Protein AF-A0A7S1H2H7-F1 (afdb_monomer)

pLDDT: mean 70.21, std 13.96, range [39.03, 93.31]

Radius of gyration: 19.05 Å; Cα contacts (8 Å, |Δi|>4): 199; chains: 1; bounding box: 43×41×47 Å

Organism: NCBI:txid33649

Mean predicted aligned error: 13.2 Å

Sequence (150 aa):
FVNVISPSGLPMRGIVGIWPDPLMFCAINCVDVEKSKTFYKQLGFVEQEYPYCRLGKGTGDFEPPQPKNSVYLSQSKNSMGVLLIPSKKKTVSPNPAIGSLDIVYKPSEDETGEGKEGEEVSLQDLSGINIVFERDTMFEAAEKATRVKK

Solvent-accessible surface area (backbone atoms only — not comparable to full-atom values): 9363 Å² total; per-residue (Å²): 107,44,84,41,67,44,100,85,69,48,84,41,74,46,74,72,66,98,58,81,78,76,72,60,58,50,80,42,54,22,67,49,55,68,63,52,49,51,54,44,41,75,73,58,30,38,80,49,80,76,85,58,99,50,96,60,62,32,74,46,100,91,36,78,53,84,61,85,85,43,48,36,32,20,69,46,98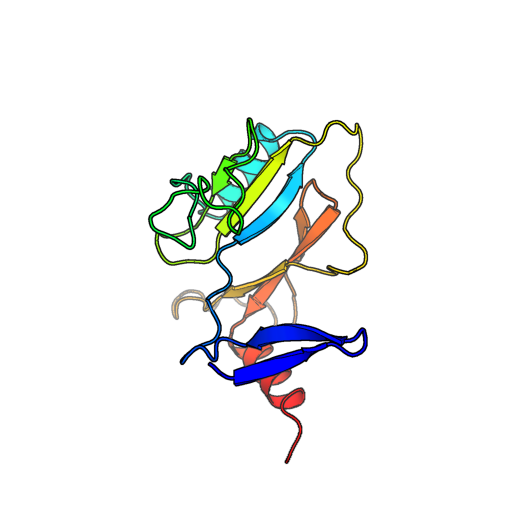,86,46,57,26,39,34,39,35,63,40,93,45,96,70,56,75,50,55,91,92,54,76,60,51,72,46,72,43,76,80,59,89,89,65,77,61,89,71,58,96,82,74,72,52,69,47,72,44,90,27,59,38,31,38,33,50,39,48,48,74,57,49,52,53,52,51,59,70,66,55,75,84,125

Nearest PDB structures (foldseek):
  5wew-assembly3_E  TM=6.124E-01  e=1.232E-03  Klebsiella pneumoniae 30684/NJST258_2
  3ey8-assembly1_A  TM=5.197E-01  e=1.232E-03  Vibrio cholerae
  1u7i-assembly1_B  TM=4.731E-01  e=9.541E-04  Pseudomonas aeruginosa PAO1
  6on3-assembly1_A  TM=6.057E-01  e=1.402E-02  Streptomyces sclerotialus
  6on1-assembly1_B  TM=5.597E-01  e=8.956E-03  Streptomyces sclerotialus

Structure (mmCIF, N/CA/C/O backbone):
data_AF-A0A7S1H2H7-F1
#
_entry.id   AF-A0A7S1H2H7-F1
#
loop_
_atom_site.group_PDB
_atom_site.id
_atom_site.type_symbol
_atom_site.label_atom_id
_atom_site.label_alt_id
_atom_site.label_comp_id
_atom_site.label_asym_id
_atom_site.label_entity_id
_atom_site.label_seq_id
_atom_site.pdbx_PDB_ins_code
_atom_site.Cartn_x
_atom_site.Cartn_y
_atom_site.Cartn_z
_atom_site.occupancy
_atom_site.B_iso_or_equiv
_atom_site.auth_seq_id
_atom_site.auth_comp_id
_atom_site.auth_asym_id
_atom_site.auth_atom_id
_atom_site.pdbx_PDB_model_num
ATOM 1 N N . PHE A 1 1 ? 2.767 4.693 -29.323 1.00 49.59 1 PHE A N 1
ATOM 2 C CA . PHE A 1 1 ? 1.329 4.440 -29.094 1.00 49.59 1 PHE A CA 1
ATOM 3 C C . PHE A 1 1 ? 0.784 3.658 -30.282 1.00 49.59 1 PHE A C 1
ATOM 5 O O . PHE A 1 1 ? 1.333 3.780 -31.368 1.00 49.59 1 PHE A O 1
ATOM 12 N N . VAL A 1 2 ? -0.249 2.849 -30.083 1.00 50.16 2 VAL A N 1
ATOM 13 C CA . VAL A 1 2 ? -0.921 2.032 -31.094 1.00 50.16 2 VAL A CA 1
ATOM 14 C C . VAL A 1 2 ? -2.384 2.456 -31.104 1.00 50.16 2 VAL A C 1
ATOM 16 O O . VAL A 1 2 ? -3.009 2.540 -30.050 1.00 50.16 2 VAL A O 1
ATOM 19 N N . ASN A 1 3 ? -2.930 2.779 -32.272 1.00 56.22 3 ASN A N 1
ATOM 20 C CA . ASN A 1 3 ? -4.364 3.028 -32.391 1.00 56.22 3 ASN A CA 1
ATOM 21 C C . ASN A 1 3 ? -5.076 1.670 -32.418 1.00 56.22 3 ASN A C 1
ATOM 23 O O . ASN A 1 3 ? -4.707 0.801 -33.205 1.00 56.22 3 ASN A O 1
ATOM 27 N N . VAL A 1 4 ? -6.058 1.482 -31.543 1.00 57.81 4 VAL A N 1
ATOM 28 C CA . VAL A 1 4 ? -6.803 0.230 -31.376 1.00 57.81 4 VAL A CA 1
ATOM 29 C C . VAL A 1 4 ? -8.287 0.553 -31.479 1.00 57.81 4 VAL A C 1
ATOM 31 O O . VAL A 1 4 ? -8.730 1.572 -30.964 1.00 57.81 4 VAL A O 1
ATOM 34 N N . ILE A 1 5 ? -9.067 -0.296 -32.134 1.00 49.22 5 ILE A N 1
ATOM 35 C CA . ILE A 1 5 ? -10.528 -0.198 -32.111 1.00 49.22 5 ILE A CA 1
ATOM 36 C C . ILE A 1 5 ? -11.014 -1.229 -31.095 1.00 49.22 5 ILE A C 1
ATOM 38 O O . ILE A 1 5 ? -10.655 -2.403 -31.198 1.00 49.22 5 ILE A O 1
ATOM 42 N N . SER A 1 6 ? -11.764 -0.794 -30.080 1.00 49.47 6 SER A N 1
ATOM 43 C CA . SER A 1 6 ? -12.336 -1.711 -29.092 1.00 49.47 6 SER A CA 1
ATOM 44 C C . SER A 1 6 ? -13.286 -2.709 -29.775 1.00 49.47 6 SER A C 1
ATOM 46 O O . SER A 1 6 ? -13.823 -2.412 -30.845 1.00 49.47 6 SER A O 1
ATOM 48 N N . PRO A 1 7 ? -13.600 -3.856 -29.150 1.00 42.34 7 PRO A N 1
ATOM 49 C CA . PRO A 1 7 ? -14.610 -4.782 -29.676 1.00 42.34 7 PRO A CA 1
ATOM 50 C C . PRO A 1 7 ? -15.997 -4.149 -29.893 1.00 42.34 7 PRO A C 1
ATOM 52 O O . PRO A 1 7 ? -16.794 -4.662 -30.670 1.00 42.34 7 PRO A O 1
ATOM 55 N N . SER A 1 8 ? -16.282 -3.022 -29.232 1.00 56.41 8 SER A N 1
ATOM 56 C CA . SER A 1 8 ? -17.503 -2.225 -29.396 1.00 56.41 8 SER A CA 1
ATOM 57 C C . SER A 1 8 ? -17.394 -1.105 -30.443 1.00 56.41 8 SER A C 1
ATOM 59 O O . SER A 1 8 ? -18.321 -0.312 -30.581 1.00 56.41 8 SER A O 1
ATOM 61 N N . GLY A 1 9 ? -16.283 -1.016 -31.181 1.00 51.06 9 GLY A N 1
ATOM 62 C CA . GLY A 1 9 ? -16.074 -0.022 -32.238 1.00 51.06 9 GLY A CA 1
ATOM 63 C C . GLY A 1 9 ? -15.556 1.338 -31.758 1.00 51.06 9 GLY A C 1
ATOM 64 O O . GLY A 1 9 ? -15.466 2.266 -32.560 1.00 51.06 9 GLY A O 1
ATOM 65 N N . LEU A 1 10 ? -15.196 1.485 -30.477 1.00 39.59 10 LEU A N 1
ATOM 66 C CA . LEU A 1 10 ? -14.665 2.743 -29.947 1.00 39.59 10 LEU A CA 1
ATOM 67 C C . LEU A 1 10 ? -13.183 2.898 -30.322 1.00 39.59 10 LEU A C 1
ATOM 69 O O . LEU A 1 10 ? -12.382 2.012 -30.009 1.00 39.59 10 LEU A O 1
ATOM 73 N N . PRO A 1 11 ? -12.782 4.017 -30.950 1.00 41.09 11 PRO A N 1
ATOM 74 C CA . PRO A 1 11 ? -11.379 4.286 -31.218 1.00 41.09 11 PRO A CA 1
ATOM 75 C C . PRO A 1 11 ? -10.646 4.583 -29.902 1.00 41.09 11 PRO A C 1
ATOM 77 O O . PRO A 1 11 ? -10.938 5.552 -29.206 1.00 41.09 11 PRO A O 1
ATOM 80 N N . MET A 1 12 ? -9.673 3.740 -29.570 1.00 49.28 12 MET A N 1
ATOM 81 C CA . MET A 1 12 ? -8.800 3.840 -28.405 1.00 49.28 12 MET A CA 1
ATOM 82 C C . MET A 1 12 ? -7.348 4.060 -28.843 1.00 49.28 12 MET A C 1
ATOM 84 O O . MET A 1 12 ? -6.914 3.634 -29.914 1.00 49.28 12 MET A O 1
ATOM 88 N N . ARG A 1 13 ? -6.553 4.708 -27.990 1.00 40.22 13 ARG A N 1
ATOM 89 C CA . ARG A 1 13 ? -5.111 4.872 -28.197 1.00 40.22 13 ARG A CA 1
ATOM 90 C C . ARG A 1 13 ? -4.362 4.118 -27.106 1.00 40.22 13 ARG A C 1
ATOM 92 O O . ARG A 1 13 ? -4.297 4.574 -25.971 1.00 40.22 13 ARG A O 1
ATOM 99 N N . GLY A 1 14 ? -3.789 2.972 -27.455 1.00 44.19 14 GLY A N 1
ATOM 100 C CA . GLY A 1 14 ? -2.894 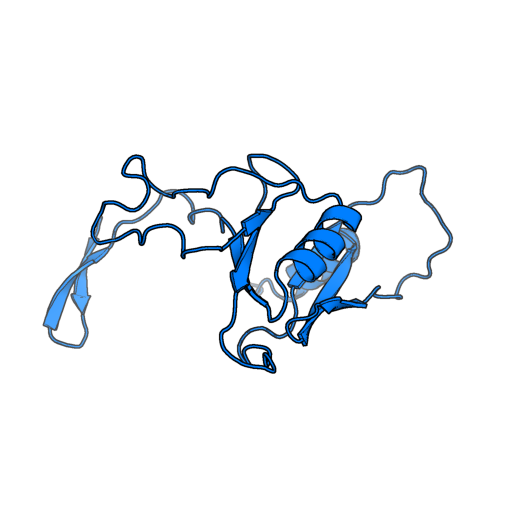2.223 -26.582 1.00 44.19 14 GLY A CA 1
ATOM 101 C C . GLY A 1 14 ? -1.552 2.938 -26.473 1.00 44.19 14 GLY A C 1
ATOM 102 O O . GLY A 1 14 ? -0.823 3.069 -27.454 1.00 44.19 14 GLY A O 1
ATOM 103 N N . ILE A 1 15 ? -1.202 3.441 -25.299 1.00 55.06 15 ILE A N 1
ATOM 104 C CA . ILE A 1 15 ? 0.128 4.004 -25.057 1.00 55.06 15 ILE A CA 1
ATOM 105 C C . ILE A 1 15 ? 1.015 2.849 -24.599 1.00 55.06 15 ILE A C 1
ATOM 107 O O . ILE A 1 15 ? 0.725 2.202 -23.602 1.00 55.06 15 ILE A O 1
ATOM 111 N N . VAL A 1 16 ? 2.065 2.557 -25.367 1.00 46.44 16 VAL A N 1
ATOM 112 C CA . VAL A 1 16 ? 3.036 1.518 -25.011 1.00 46.44 16 VAL A CA 1
ATOM 113 C C . VAL A 1 16 ? 4.090 2.186 -24.139 1.00 46.44 16 VAL A C 1
ATOM 115 O O . VAL A 1 16 ? 4.882 2.980 -24.647 1.00 46.44 16 VAL A O 1
ATOM 118 N N . GLY A 1 17 ? 4.030 1.928 -22.834 1.00 49.62 17 GLY A N 1
ATOM 119 C CA . GLY A 1 17 ? 5.075 2.314 -21.888 1.00 49.62 17 GLY A CA 1
ATOM 120 C C . GLY A 1 17 ? 6.337 1.472 -22.090 1.00 49.62 17 GLY A C 1
ATOM 121 O O . GLY A 1 17 ? 6.264 0.333 -22.547 1.00 49.62 17 GLY A O 1
ATOM 122 N N . ILE A 1 18 ? 7.499 2.047 -21.774 1.00 52.81 18 ILE A N 1
ATOM 123 C CA . ILE A 1 18 ? 8.812 1.373 -21.843 1.00 52.81 18 ILE A CA 1
ATOM 124 C C . ILE A 1 18 ? 8.972 0.379 -20.676 1.00 52.81 18 ILE A C 1
ATOM 126 O O . ILE A 1 18 ? 9.678 -0.619 -20.790 1.00 52.81 18 ILE A O 1
ATOM 130 N N . TRP A 1 19 ? 8.281 0.642 -19.568 1.00 48.06 19 TRP A N 1
ATOM 131 C CA . TRP A 1 19 ? 8.246 -0.166 -18.356 1.00 48.06 19 TRP A CA 1
ATOM 132 C C . TRP A 1 19 ? 6.805 -0.147 -17.815 1.00 48.06 19 TRP A C 1
ATOM 134 O O . TRP A 1 19 ? 6.133 0.874 -18.003 1.00 48.06 19 TRP A O 1
ATOM 144 N N . PRO A 1 20 ? 6.283 -1.237 -17.220 1.00 52.75 20 PRO A N 1
ATOM 145 C CA . PRO A 1 20 ? 5.009 -1.172 -16.512 1.00 52.75 20 PRO A CA 1
ATOM 146 C C . PRO A 1 20 ? 5.120 -0.125 -15.404 1.00 52.75 20 PRO A C 1
ATOM 148 O O . PRO A 1 20 ? 6.107 -0.117 -14.673 1.00 52.75 20 PRO A O 1
ATOM 151 N N . ASP A 1 21 ? 4.139 0.772 -15.304 1.00 58.75 21 ASP A N 1
ATOM 152 C CA . ASP A 1 21 ? 4.140 1.771 -14.237 1.00 58.75 21 ASP A CA 1
ATOM 153 C C . ASP A 1 21 ? 4.239 1.045 -12.882 1.00 58.75 21 ASP A C 1
ATOM 155 O O . ASP A 1 21 ? 3.489 0.088 -12.648 1.00 58.75 21 ASP A O 1
ATOM 159 N N . PRO A 1 22 ? 5.169 1.444 -11.995 1.00 63.19 22 PRO A N 1
ATOM 160 C CA . PRO A 1 22 ? 5.295 0.808 -10.696 1.00 63.19 22 PRO A CA 1
ATOM 161 C C . PRO A 1 22 ? 3.978 0.964 -9.937 1.00 63.19 22 PRO A C 1
ATOM 163 O O . PRO A 1 22 ? 3.395 2.051 -9.896 1.00 63.19 22 PRO A O 1
ATOM 166 N N . LEU A 1 23 ? 3.510 -0.121 -9.317 1.00 67.56 23 LEU A N 1
ATOM 167 C CA . LEU A 1 23 ? 2.360 -0.062 -8.422 1.00 67.56 23 LEU A CA 1
ATOM 168 C C . LEU A 1 23 ? 2.677 0.916 -7.287 1.00 67.56 23 LEU A C 1
ATOM 170 O O . LEU A 1 23 ? 3.579 0.683 -6.486 1.00 67.56 23 LEU A O 1
ATOM 174 N N . MET A 1 24 ? 1.946 2.030 -7.240 1.00 76.00 24 MET A N 1
ATOM 175 C CA . MET A 1 24 ? 2.227 3.096 -6.278 1.00 76.00 24 MET A CA 1
ATOM 176 C C . MET A 1 24 ? 1.735 2.741 -4.876 1.00 76.00 24 MET A C 1
ATOM 178 O O . MET A 1 24 ? 2.442 2.971 -3.899 1.00 76.00 24 MET A O 1
ATOM 182 N N . PHE A 1 25 ? 0.523 2.190 -4.756 1.00 79.75 25 PHE A N 1
ATOM 183 C CA . PHE A 1 25 ? -0.032 1.796 -3.465 1.00 79.75 25 PHE A CA 1
ATOM 184 C C . PHE A 1 25 ? -1.199 0.817 -3.563 1.00 79.75 25 PHE A C 1
ATOM 186 O O . PHE A 1 25 ? -1.909 0.765 -4.567 1.00 79.75 25 PHE A O 1
ATOM 193 N N . CYS A 1 26 ? -1.445 0.103 -2.464 1.00 80.69 26 CYS A N 1
ATOM 194 C CA . CYS A 1 26 ? -2.675 -0.649 -2.240 1.00 80.69 26 CYS A CA 1
ATOM 195 C C . CYS A 1 26 ? -3.695 0.220 -1.489 1.00 80.69 26 CYS A C 1
ATOM 197 O O . CYS A 1 26 ? -3.385 0.784 -0.440 1.00 80.69 26 CYS A O 1
ATOM 199 N N . ALA A 1 27 ? -4.912 0.351 -2.019 1.00 82.81 27 ALA A N 1
ATOM 200 C CA . ALA A 1 27 ? -5.988 1.086 -1.360 1.00 82.81 27 ALA A CA 1
ATOM 201 C C . ALA A 1 27 ? -6.801 0.158 -0.452 1.00 82.81 27 ALA A C 1
ATOM 203 O O . ALA A 1 27 ? -7.430 -0.790 -0.922 1.00 82.81 27 ALA A O 1
ATOM 204 N N . ILE A 1 28 ? -6.821 0.465 0.843 1.00 79.94 28 ILE A N 1
ATOM 205 C CA . ILE A 1 28 ? -7.427 -0.369 1.877 1.00 79.94 28 ILE A CA 1
ATOM 206 C C . ILE A 1 28 ? -8.549 0.414 2.546 1.00 79.94 28 ILE A C 1
ATOM 208 O O . ILE A 1 28 ? -8.347 1.507 3.073 1.00 79.94 28 ILE A O 1
ATOM 212 N N . ASN A 1 29 ? -9.753 -0.153 2.534 1.00 80.62 29 ASN A N 1
ATOM 213 C CA . ASN A 1 29 ? -10.865 0.408 3.287 1.00 80.62 29 ASN A CA 1
ATOM 214 C C . ASN A 1 29 ? -10.712 0.032 4.761 1.00 80.62 29 ASN A C 1
ATOM 216 O O . ASN A 1 29 ? -10.625 -1.146 5.090 1.00 80.62 29 ASN A O 1
ATOM 220 N N . CYS A 1 30 ? -10.755 1.008 5.656 1.00 81.12 30 CYS A N 1
ATOM 221 C CA . CYS A 1 30 ? -10.628 0.785 7.093 1.00 81.12 30 CYS A CA 1
ATOM 222 C C . CYS A 1 30 ? -11.779 1.449 7.855 1.00 81.12 30 CYS A C 1
ATOM 224 O O . CYS A 1 30 ? -12.232 2.535 7.495 1.00 81.12 30 CYS A O 1
ATOM 226 N N . VAL A 1 31 ? -12.264 0.795 8.914 1.00 82.75 31 VAL A N 1
ATOM 227 C CA . VAL A 1 31 ? -13.308 1.360 9.795 1.00 82.75 31 VAL A CA 1
ATOM 228 C C . VAL A 1 31 ? -12.733 2.491 10.652 1.00 82.75 31 VAL A C 1
ATOM 230 O O . VAL A 1 31 ? -13.366 3.529 10.816 1.00 82.75 31 VAL A O 1
ATOM 233 N N . ASP A 1 32 ? -11.519 2.295 11.166 1.00 83.88 32 ASP A N 1
ATOM 234 C CA . ASP A 1 32 ? -10.800 3.252 12.003 1.00 83.88 32 ASP A CA 1
ATOM 235 C C . ASP A 1 32 ? -9.418 3.513 11.391 1.00 83.88 32 ASP A C 1
ATOM 237 O O . ASP A 1 32 ? -8.531 2.650 11.404 1.00 83.88 32 ASP A O 1
ATOM 241 N N . VAL A 1 33 ? -9.269 4.701 10.803 1.00 86.50 33 VAL A N 1
ATOM 242 C CA . VAL A 1 33 ? -8.042 5.115 10.111 1.00 86.50 33 VAL A CA 1
ATOM 243 C C . VAL A 1 33 ? -6.883 5.235 11.095 1.00 86.50 33 VAL A C 1
ATOM 245 O O . VAL A 1 33 ? -5.779 4.822 10.762 1.00 86.50 33 VAL A O 1
ATOM 248 N N . GLU A 1 34 ? -7.111 5.732 12.312 1.00 89.00 34 GLU A N 1
ATOM 249 C CA . GLU A 1 34 ? -6.040 5.969 13.287 1.00 89.00 34 GLU A CA 1
ATOM 250 C C . GLU A 1 34 ? -5.496 4.660 13.863 1.00 89.00 34 GLU A C 1
ATOM 252 O O . GLU A 1 34 ? -4.279 4.496 14.009 1.00 89.00 34 GLU A O 1
ATOM 257 N N . LYS A 1 35 ? -6.370 3.679 14.117 1.00 85.31 35 LYS A N 1
ATOM 258 C CA . LYS A 1 35 ? -5.922 2.332 14.509 1.00 85.31 35 LYS A CA 1
ATOM 259 C C . LYS A 1 35 ? -5.122 1.658 13.403 1.00 85.31 35 LYS A C 1
ATOM 261 O O . LYS A 1 35 ? -4.036 1.147 13.666 1.00 85.31 35 LYS A O 1
ATOM 266 N N . SER A 1 36 ? -5.622 1.714 12.169 1.00 83.88 36 SER A N 1
ATOM 267 C CA . SER A 1 36 ? -4.943 1.119 11.009 1.00 83.88 36 SER A CA 1
ATOM 268 C C . SER A 1 36 ? -3.595 1.806 10.762 1.00 83.88 36 SER A C 1
ATOM 270 O O . SER A 1 36 ? -2.570 1.157 10.584 1.00 83.88 36 SER A O 1
ATOM 272 N N . LYS A 1 37 ? -3.553 3.136 10.872 1.00 87.19 37 LYS A N 1
ATOM 273 C CA . LYS A 1 37 ? -2.329 3.939 10.798 1.00 87.19 37 LYS A CA 1
ATOM 274 C C . LYS A 1 37 ? -1.310 3.535 11.858 1.00 87.19 37 LYS A C 1
ATOM 276 O O . LYS A 1 37 ? -0.127 3.430 11.551 1.00 87.19 37 LYS A O 1
ATOM 281 N N . THR A 1 38 ? -1.753 3.309 13.092 1.00 86.75 38 THR A N 1
ATOM 282 C CA . THR A 1 38 ? -0.876 2.877 14.190 1.00 86.75 38 THR A CA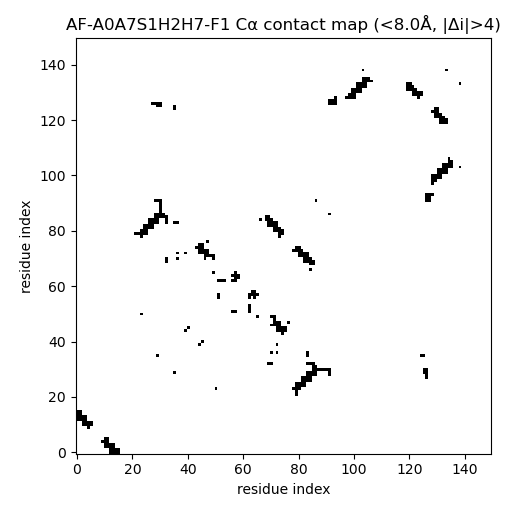 1
ATOM 283 C C . THR A 1 38 ? -0.266 1.505 13.905 1.00 86.75 38 THR A C 1
ATOM 285 O O . THR A 1 38 ? 0.937 1.339 14.084 1.00 86.75 38 THR A O 1
ATOM 288 N N . PHE A 1 39 ? -1.061 0.564 13.389 1.00 84.75 39 PHE A N 1
ATOM 289 C CA . PHE A 1 39 ? -0.586 -0.755 12.968 1.00 84.75 39 PHE A CA 1
ATOM 290 C C . PHE A 1 39 ? 0.510 -0.655 11.893 1.00 84.75 39 PHE A C 1
ATOM 292 O O . PHE A 1 39 ? 1.616 -1.151 12.089 1.00 84.75 39 PHE A O 1
ATOM 299 N N . TYR A 1 40 ? 0.273 0.078 10.801 1.00 84.38 40 TYR A N 1
ATOM 300 C CA . TYR A 1 40 ? 1.281 0.231 9.743 1.00 84.38 40 TYR A CA 1
ATOM 301 C C . TYR A 1 40 ? 2.538 0.981 10.209 1.00 84.38 40 TYR A C 1
ATOM 303 O O . TYR A 1 40 ? 3.643 0.659 9.774 1.00 84.38 40 TYR A O 1
ATOM 311 N N . LYS A 1 41 ? 2.407 1.935 11.138 1.00 85.88 41 LYS A N 1
ATOM 312 C CA . LYS A 1 41 ? 3.567 2.596 11.757 1.00 85.88 41 LYS A CA 1
ATOM 313 C C . LYS A 1 41 ? 4.447 1.632 12.553 1.00 85.88 41 LYS A C 1
ATOM 315 O O . LYS A 1 41 ? 5.663 1.789 12.531 1.00 85.88 41 LYS A O 1
ATOM 320 N N . GLN A 1 42 ? 3.864 0.634 13.222 1.00 79.69 42 GLN A N 1
ATOM 321 C CA . GLN A 1 42 ? 4.635 -0.413 13.908 1.00 79.69 42 GLN A CA 1
ATOM 322 C C . GLN A 1 42 ? 5.438 -1.272 12.922 1.00 79.69 42 GLN A C 1
ATOM 324 O O . GLN A 1 42 ? 6.528 -1.717 13.259 1.00 79.69 42 GLN A O 1
ATOM 329 N N . LEU A 1 43 ? 4.945 -1.429 11.690 1.00 76.50 43 LEU A N 1
ATOM 330 C CA . LEU A 1 43 ? 5.646 -2.099 10.589 1.00 76.50 43 LEU A CA 1
ATOM 331 C C . LEU A 1 43 ? 6.682 -1.200 9.882 1.00 76.50 43 LEU A C 1
ATOM 333 O O . LEU A 1 43 ? 7.168 -1.545 8.808 1.00 76.50 43 LEU A O 1
ATOM 337 N N . GLY A 1 44 ? 6.993 -0.023 10.436 1.00 83.12 44 GLY A N 1
ATOM 338 C CA . GLY A 1 44 ? 7.984 0.902 9.882 1.00 83.12 44 GLY A CA 1
ATOM 339 C C . GLY A 1 44 ? 7.466 1.814 8.766 1.00 83.12 44 GLY A C 1
ATOM 340 O O . GLY A 1 44 ? 8.254 2.526 8.146 1.00 83.12 44 GLY A O 1
ATOM 341 N N . PHE A 1 45 ? 6.156 1.840 8.499 1.00 87.19 45 PHE A N 1
ATOM 342 C CA . PHE A 1 45 ? 5.600 2.783 7.531 1.00 87.19 45 PHE A CA 1
ATOM 343 C C . PHE A 1 45 ? 5.533 4.189 8.131 1.00 87.19 45 PHE A C 1
ATOM 345 O O . PHE A 1 45 ? 5.131 4.389 9.279 1.00 87.19 45 PHE A O 1
ATOM 352 N N . VAL A 1 46 ? 5.852 5.190 7.316 1.00 92.44 46 VAL A N 1
ATOM 353 C CA . VAL A 1 46 ? 5.743 6.603 7.681 1.00 92.44 46 VAL A CA 1
ATOM 354 C C . VAL A 1 46 ? 4.693 7.295 6.825 1.00 92.44 46 VAL A C 1
ATOM 356 O O . VAL A 1 46 ? 4.413 6.888 5.698 1.00 92.44 46 VAL A O 1
ATOM 359 N N . GLU A 1 47 ? 4.072 8.333 7.380 1.00 93.31 47 GLU A N 1
ATOM 360 C CA . GLU A 1 47 ? 3.100 9.151 6.653 1.00 93.31 47 GLU A CA 1
ATOM 361 C C . GLU A 1 47 ? 3.817 9.997 5.612 1.00 93.31 47 GLU A C 1
ATOM 363 O O . GLU A 1 47 ? 4.840 10.621 5.901 1.00 93.31 47 GLU A O 1
ATOM 368 N N . GLN A 1 48 ? 3.296 9.978 4.390 1.00 90.12 48 GLN A N 1
ATOM 369 C CA . GLN A 1 48 ? 3.901 10.652 3.250 1.00 90.12 48 GLN A CA 1
ATOM 370 C C . GLN A 1 48 ? 2.845 11.405 2.442 1.00 90.12 48 GLN A C 1
ATOM 372 O O . GLN A 1 48 ? 1.643 11.181 2.598 1.00 90.12 48 GLN A O 1
ATOM 377 N N . GLU A 1 49 ? 3.297 12.310 1.569 1.00 88.81 49 GLU A N 1
ATOM 378 C CA . GLU A 1 49 ? 2.406 12.973 0.615 1.00 88.81 49 GLU A CA 1
ATOM 379 C C . GLU A 1 49 ? 1.790 11.924 -0.317 1.00 88.81 49 GLU A C 1
ATOM 381 O O . GLU A 1 49 ? 2.469 10.994 -0.756 1.00 88.81 49 GLU A O 1
ATOM 386 N N . TYR A 1 50 ? 0.497 12.074 -0.605 1.00 86.88 50 TYR A N 1
ATOM 387 C CA . TYR A 1 50 ? -0.208 11.194 -1.526 1.00 86.88 50 TYR A CA 1
ATOM 388 C C . TYR A 1 50 ? 0.503 11.164 -2.887 1.00 86.88 50 TYR A C 1
ATOM 390 O O . TYR A 1 50 ? 0.709 12.228 -3.485 1.00 86.88 50 TYR A O 1
ATOM 398 N N . PRO A 1 51 ? 0.889 9.977 -3.386 1.00 84.00 51 PRO A N 1
ATOM 399 C CA . PRO A 1 51 ? 1.643 9.878 -4.616 1.00 84.00 51 PRO A CA 1
ATOM 400 C C . PRO A 1 51 ? 0.691 10.072 -5.793 1.00 84.00 51 PRO A C 1
ATOM 402 O O . PRO A 1 51 ? -0.312 9.373 -5.936 1.00 84.00 51 PRO A O 1
ATOM 405 N N . TYR A 1 52 ? 1.034 11.027 -6.646 1.00 82.06 52 TYR A N 1
ATOM 406 C CA . TYR A 1 52 ? 0.352 11.256 -7.908 1.00 82.06 52 TYR A CA 1
ATOM 407 C C . TYR A 1 52 ? 1.198 10.678 -9.043 1.00 82.06 52 TYR A C 1
ATOM 409 O O . TYR A 1 52 ? 2.402 10.923 -9.119 1.00 82.06 52 TYR A O 1
ATOM 417 N N . CYS A 1 53 ? 0.559 9.937 -9.946 1.00 73.44 53 CYS A N 1
ATOM 418 C CA . CYS A 1 53 ? 1.158 9.461 -11.188 1.00 73.44 53 CYS A CA 1
ATOM 419 C C . CYS A 1 53 ? 1.566 10.623 -12.102 1.00 73.44 53 CYS A C 1
ATOM 421 O O . CYS A 1 53 ? 2.401 10.445 -12.990 1.00 73.44 53 CYS A O 1
ATOM 423 N N . ARG A 1 54 ? 0.923 11.794 -11.972 1.00 74.00 54 ARG A N 1
ATOM 424 C CA . ARG A 1 54 ? 1.110 12.924 -12.892 1.00 74.00 54 ARG A CA 1
ATOM 425 C C . ARG A 1 54 ? 1.322 14.244 -12.156 1.00 74.00 54 ARG A C 1
ATOM 427 O O . ARG A 1 54 ? 0.835 14.474 -11.055 1.00 74.00 54 ARG A O 1
ATOM 434 N N . LEU A 1 55 ? 1.984 15.180 -12.843 1.00 75.31 55 LEU A N 1
ATOM 435 C CA . LEU A 1 55 ? 2.236 16.543 -12.348 1.00 75.31 55 LEU A CA 1
ATOM 436 C C . LEU A 1 55 ? 0.950 17.320 -12.018 1.00 75.31 55 LEU A C 1
ATOM 438 O O . LEU A 1 55 ? 0.987 18.259 -11.229 1.00 75.31 55 LEU A O 1
ATOM 442 N N . GLY A 1 56 ? -0.181 16.921 -12.609 1.00 71.31 56 GLY A N 1
ATOM 443 C CA . GLY A 1 56 ? -1.491 17.523 -12.371 1.00 71.31 56 GLY A CA 1
ATOM 444 C C . GLY A 1 56 ? -2.089 17.235 -10.992 1.00 71.31 56 GLY A C 1
ATOM 445 O O . GLY A 1 56 ? -3.140 17.792 -10.694 1.00 71.31 56 GLY A O 1
ATOM 446 N N . LYS A 1 57 ? -1.467 16.395 -10.153 1.00 78.75 57 LYS A N 1
ATOM 447 C CA . LYS A 1 57 ? -1.890 16.118 -8.770 1.00 78.75 57 LYS A CA 1
ATOM 448 C C . LYS A 1 57 ? -3.399 15.858 -8.605 1.00 78.75 57 LYS A C 1
ATOM 450 O O . LYS A 1 57 ? -4.056 16.482 -7.772 1.00 78.75 57 LYS A O 1
ATOM 455 N N . GLY A 1 58 ? -3.973 14.986 -9.433 1.00 74.31 58 GLY A N 1
ATOM 456 C CA . GLY A 1 58 ? -5.391 14.624 -9.320 1.00 74.31 58 GLY A CA 1
ATOM 457 C C . GLY A 1 58 ? -6.393 15.665 -9.843 1.00 74.31 58 GLY A C 1
ATOM 458 O O . GLY A 1 58 ? -7.583 15.579 -9.549 1.00 74.31 58 GLY A O 1
ATOM 459 N N . THR A 1 59 ? -5.926 16.669 -10.597 1.00 76.81 59 THR A N 1
ATOM 460 C CA . THR A 1 59 ? -6.790 17.658 -11.279 1.00 76.81 59 THR A CA 1
ATOM 461 C C . THR A 1 59 ? -7.149 17.269 -12.716 1.00 76.81 59 THR A C 1
ATOM 463 O O . THR A 1 59 ? -7.927 17.967 -13.361 1.00 76.81 59 THR A O 1
ATOM 466 N N . GLY A 1 60 ? -6.580 16.177 -13.235 1.00 67.38 60 GLY A N 1
ATOM 467 C CA . GLY A 1 60 ? -6.831 15.701 -14.594 1.00 67.38 60 GLY A CA 1
ATOM 468 C C . GLY A 1 60 ? -7.895 14.606 -14.651 1.00 67.38 60 GLY A C 1
ATOM 469 O O . GLY A 1 60 ? -8.037 13.823 -13.721 1.00 67.38 60 GLY A O 1
ATOM 470 N N . ASP A 1 61 ? -8.569 14.475 -15.793 1.00 70.56 61 ASP A N 1
ATOM 471 C CA . ASP A 1 61 ? -9.682 13.526 -15.998 1.00 70.56 61 ASP A CA 1
ATOM 472 C C . ASP A 1 61 ? -9.325 12.043 -15.773 1.00 70.56 61 ASP A C 1
ATOM 474 O O . ASP A 1 61 ? -10.201 11.197 -15.609 1.00 70.56 61 ASP A O 1
ATOM 478 N N . PHE A 1 62 ? -8.031 11.716 -15.789 1.00 65.94 62 PHE A N 1
ATOM 479 C CA . PHE A 1 62 ? -7.510 10.349 -15.693 1.00 65.94 62 PHE A CA 1
ATOM 480 C C . PHE A 1 62 ? -6.834 10.042 -14.353 1.00 65.94 62 PHE A C 1
ATOM 482 O O . PHE A 1 62 ? -6.321 8.940 -14.177 1.00 65.94 62 PHE A O 1
ATOM 489 N N . GLU A 1 63 ? -6.795 11.002 -13.431 1.00 70.25 63 GLU A N 1
ATOM 490 C CA . GLU A 1 63 ? -6.207 10.831 -12.108 1.00 70.25 63 GLU A CA 1
ATOM 491 C C . GLU A 1 63 ? -7.154 11.446 -11.073 1.00 70.25 63 GLU A C 1
ATOM 493 O O . GLU A 1 63 ? -7.292 12.667 -11.029 1.00 70.25 63 GLU A O 1
ATOM 498 N N . PRO A 1 64 ? -7.848 10.636 -10.260 1.00 71.19 64 PRO A N 1
ATOM 499 C CA . PRO A 1 64 ? -8.735 11.175 -9.245 1.00 71.19 64 PRO A CA 1
ATOM 500 C C . PRO A 1 64 ? -7.931 11.883 -8.139 1.00 71.19 64 PRO A C 1
ATOM 502 O O . PRO A 1 64 ? -6.806 11.478 -7.834 1.00 71.19 64 PRO A O 1
ATOM 505 N N . PRO A 1 65 ? -8.501 12.913 -7.490 1.00 83.62 65 PRO A N 1
ATOM 506 C CA . PRO A 1 65 ? -7.884 13.519 -6.320 1.00 83.62 65 PRO A CA 1
ATOM 507 C C . PRO A 1 65 ? -7.839 12.526 -5.155 1.00 83.62 65 PRO A C 1
ATOM 509 O O . PRO A 1 65 ? -8.664 11.610 -5.064 1.00 83.62 65 PRO A O 1
ATOM 512 N N . GLN A 1 66 ? -6.918 12.758 -4.217 1.00 88.00 66 GLN A N 1
ATOM 513 C CA . GLN A 1 66 ? -6.857 11.993 -2.975 1.00 88.00 66 GLN A CA 1
ATOM 514 C C . GLN A 1 66 ? -8.240 11.962 -2.281 1.00 88.00 66 GLN A C 1
ATOM 516 O O . GLN A 1 66 ? -8.850 13.018 -2.065 1.00 88.00 66 GLN A O 1
ATOM 521 N N . PRO A 1 67 ? -8.749 10.778 -1.885 1.00 87.88 67 PRO A N 1
ATOM 522 C CA . PRO A 1 67 ? -10.009 10.678 -1.159 1.00 87.88 67 PRO A CA 1
ATOM 523 C C . PRO A 1 67 ? -9.987 11.479 0.148 1.00 87.88 67 PRO A C 1
ATOM 525 O O . PRO A 1 67 ? -9.002 11.463 0.890 1.00 87.88 67 PRO A O 1
ATOM 528 N N . LYS A 1 68 ? -11.096 12.152 0.473 1.00 88.38 68 LYS A N 1
ATOM 529 C CA . LYS A 1 68 ? -11.209 12.942 1.710 1.00 88.38 68 LYS A CA 1
ATOM 530 C C . LYS A 1 68 ? -10.942 12.073 2.943 1.00 88.38 68 LYS A C 1
ATOM 532 O O . LYS A 1 68 ? -11.505 10.987 3.057 1.00 88.38 68 LYS A O 1
ATOM 537 N N . ASN A 1 69 ? -10.137 12.594 3.870 1.00 90.31 69 ASN A N 1
ATOM 538 C CA . ASN A 1 69 ? -9.751 11.944 5.131 1.00 90.31 69 ASN A CA 1
ATOM 539 C C . ASN A 1 69 ? -9.001 10.609 4.962 1.00 90.31 69 ASN A C 1
ATOM 541 O O . ASN A 1 69 ? -8.906 9.841 5.917 1.00 90.31 69 ASN A O 1
ATOM 545 N N . SER A 1 70 ? -8.494 10.316 3.761 1.00 90.38 70 SER A N 1
ATOM 546 C CA . SER A 1 70 ? -7.586 9.190 3.556 1.00 90.38 70 SER A CA 1
ATOM 547 C C . SER A 1 70 ? -6.169 9.538 4.004 1.00 90.38 70 SER A C 1
ATOM 549 O O . SER A 1 70 ? -5.756 10.696 3.922 1.00 90.38 70 SER A O 1
ATOM 551 N N . VAL A 1 71 ? -5.422 8.531 4.452 1.00 92.62 71 VAL A N 1
ATOM 552 C CA . VAL A 1 71 ? -4.030 8.680 4.897 1.00 92.62 71 VAL A CA 1
ATOM 553 C C . VAL A 1 71 ? -3.145 7.762 4.068 1.00 92.62 71 VAL A C 1
ATOM 555 O O . VAL A 1 71 ? -3.421 6.568 3.957 1.00 92.62 71 VAL A O 1
ATOM 558 N N . TYR A 1 72 ? -2.086 8.320 3.486 1.00 91.31 72 TYR A N 1
ATOM 559 C CA . TYR A 1 72 ? -1.089 7.561 2.740 1.00 91.31 72 TYR A CA 1
ATOM 560 C C . TYR A 1 72 ? 0.130 7.257 3.615 1.00 91.31 72 TYR A C 1
ATOM 562 O O . TYR A 1 72 ? 0.677 8.142 4.277 1.00 91.31 72 TYR A O 1
ATOM 570 N N . LEU A 1 73 ? 0.551 5.994 3.612 1.00 87.50 73 LEU A N 1
ATOM 571 C CA . LEU A 1 73 ? 1.685 5.494 4.380 1.00 87.50 73 LEU A CA 1
ATOM 572 C C . LEU A 1 73 ? 2.607 4.694 3.460 1.00 87.50 73 LEU A C 1
ATOM 574 O O . LEU A 1 73 ? 2.144 3.883 2.664 1.00 87.50 73 LEU A O 1
ATOM 578 N N . SER A 1 74 ? 3.916 4.871 3.587 1.00 87.38 74 SER A N 1
ATOM 579 C CA . SER A 1 74 ? 4.918 4.049 2.889 1.00 87.38 74 SER A CA 1
ATOM 580 C C . SER A 1 74 ? 6.218 4.003 3.683 1.00 87.38 74 SER A C 1
ATOM 582 O O . SER A 1 74 ? 6.496 4.904 4.473 1.00 87.38 74 SER A O 1
ATOM 584 N N . GLN A 1 75 ? 7.020 2.955 3.490 1.00 82.56 75 GLN A N 1
ATOM 585 C CA . GLN A 1 75 ? 8.301 2.801 4.193 1.00 82.56 75 GLN A CA 1
ATOM 586 C C . GLN A 1 75 ? 9.365 3.798 3.704 1.00 82.56 75 GLN A C 1
ATOM 588 O O . GLN A 1 75 ? 10.204 4.253 4.474 1.00 82.56 75 GLN A O 1
ATOM 593 N N . SER A 1 76 ? 9.324 4.183 2.426 1.00 81.19 76 SER A N 1
ATOM 594 C CA . SER A 1 76 ? 10.212 5.185 1.827 1.00 81.19 76 SER A CA 1
ATOM 595 C C . SER A 1 76 ? 9.500 5.976 0.724 1.00 81.19 76 SER A C 1
ATOM 597 O O . SER A 1 76 ? 8.401 5.611 0.311 1.00 81.19 76 SER A O 1
ATOM 599 N N . LYS A 1 77 ? 10.117 7.055 0.228 1.00 77.19 77 LYS A N 1
ATOM 600 C CA . LYS A 1 77 ? 9.527 7.916 -0.820 1.00 77.19 77 LYS A CA 1
ATOM 601 C C . LYS A 1 77 ? 9.286 7.216 -2.155 1.00 77.19 77 LYS A C 1
ATOM 603 O O . LYS A 1 77 ? 8.433 7.649 -2.918 1.00 77.19 77 LYS A O 1
ATOM 608 N N . ASN A 1 78 ? 10.039 6.151 -2.424 1.00 73.81 78 ASN A N 1
ATOM 609 C CA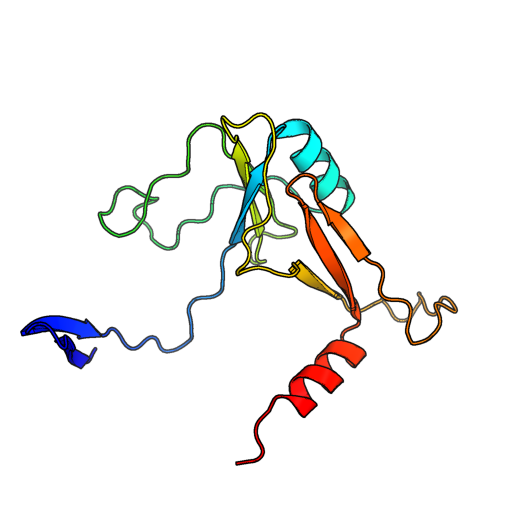 . ASN A 1 78 ? 10.017 5.444 -3.704 1.00 73.81 78 ASN A CA 1
ATOM 610 C C . ASN A 1 78 ? 9.495 4.004 -3.573 1.00 73.81 78 ASN A C 1
ATOM 612 O O . ASN A 1 78 ? 9.553 3.248 -4.537 1.00 73.81 78 ASN A O 1
ATOM 616 N N . SER A 1 79 ? 9.028 3.602 -2.388 1.00 71.50 79 SER A N 1
ATOM 617 C CA . SER A 1 79 ? 8.421 2.285 -2.182 1.00 71.50 79 SER A CA 1
ATOM 618 C C . SER A 1 79 ? 6.920 2.334 -2.431 1.00 71.50 79 SER A C 1
ATOM 620 O O . SER A 1 79 ? 6.285 3.355 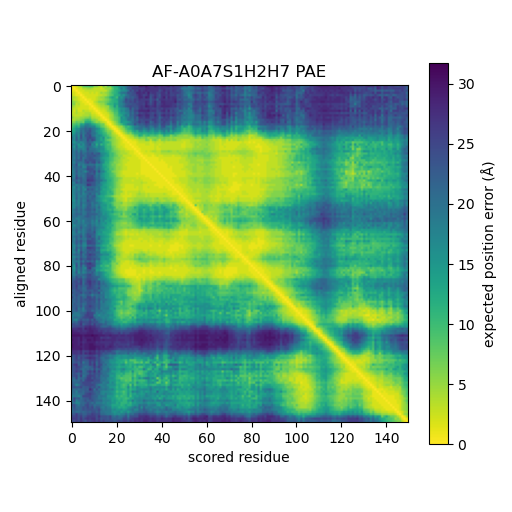-2.161 1.00 71.50 79 SER A O 1
ATOM 622 N N . MET A 1 80 ? 6.348 1.195 -2.819 1.00 80.88 80 MET A N 1
ATOM 623 C CA . MET A 1 80 ? 4.903 0.995 -2.763 1.00 80.88 80 MET A CA 1
ATOM 624 C C . MET A 1 80 ? 4.383 1.286 -1.346 1.00 80.88 80 MET A C 1
ATOM 626 O O . MET A 1 80 ? 4.994 0.884 -0.353 1.00 80.88 80 MET A O 1
ATOM 630 N N . GLY A 1 81 ? 3.257 1.987 -1.251 1.00 84.00 81 GLY A N 1
ATOM 631 C CA . GLY A 1 81 ? 2.606 2.283 0.020 1.00 84.00 81 GLY A CA 1
ATOM 632 C C . GLY A 1 81 ? 1.234 1.645 0.195 1.00 84.00 81 GLY A C 1
ATOM 633 O O . GLY A 1 81 ? 0.759 0.849 -0.616 1.00 84.00 81 GLY A O 1
ATOM 634 N N . VAL A 1 82 ? 0.567 2.051 1.267 1.00 85.12 82 VAL A N 1
ATOM 635 C CA . VAL A 1 82 ? -0.837 1.755 1.541 1.00 85.12 82 VAL A CA 1
ATOM 636 C C . VAL A 1 82 ? -1.609 3.062 1.678 1.00 85.12 82 VAL A C 1
ATOM 638 O O . VAL A 1 82 ? -1.169 4.008 2.334 1.00 85.12 82 VAL A O 1
ATOM 641 N N . LEU A 1 83 ? -2.769 3.124 1.035 1.00 88.94 83 LEU A N 1
ATOM 642 C CA . LEU A 1 83 ? -3.715 4.221 1.170 1.00 88.94 83 LEU A CA 1
ATOM 643 C C . LEU A 1 83 ? -4.877 3.754 2.040 1.00 88.94 83 LEU A C 1
ATOM 645 O O . LEU A 1 83 ? -5.699 2.949 1.605 1.00 88.94 83 LEU A O 1
ATOM 649 N N . LEU A 1 84 ? -4.963 4.291 3.250 1.00 86.81 84 LEU A N 1
ATOM 650 C CA . LEU A 1 84 ? -6.037 4.006 4.190 1.00 86.81 84 LEU A CA 1
ATOM 651 C C . LEU A 1 84 ? -7.234 4.900 3.879 1.00 86.81 84 LEU A C 1
ATOM 653 O O . LEU A 1 84 ? -7.156 6.122 4.017 1.00 86.81 84 LEU A O 1
ATOM 657 N N . ILE A 1 85 ? -8.341 4.300 3.451 1.00 87.00 85 ILE A N 1
ATOM 658 C CA . ILE A 1 85 ? -9.574 5.001 3.096 1.00 87.00 85 ILE A CA 1
ATOM 659 C C . ILE A 1 85 ? -10.620 4.751 4.190 1.00 87.00 85 ILE A C 1
ATOM 661 O O . ILE A 1 85 ? -10.997 3.599 4.421 1.00 87.00 85 ILE A O 1
ATOM 665 N N . PRO A 1 86 ? -11.147 5.801 4.847 1.00 86.31 86 PRO A N 1
ATOM 666 C CA . PRO A 1 86 ? -12.199 5.634 5.839 1.00 86.31 86 PRO A CA 1
ATOM 667 C C . PRO A 1 86 ? -13.468 5.070 5.197 1.00 86.31 86 PRO A C 1
ATOM 669 O O . PRO A 1 86 ? -14.075 5.673 4.307 1.00 86.31 86 PRO A O 1
ATOM 672 N N . SER A 1 87 ? -13.902 3.915 5.687 1.00 83.38 87 SER A N 1
ATOM 673 C CA . SER A 1 87 ? -15.157 3.292 5.295 1.00 83.38 87 SER A CA 1
ATOM 674 C C . SER A 1 87 ? -16.320 3.889 6.082 1.00 83.38 87 SER A C 1
ATOM 676 O O . SER A 1 87 ? -16.252 4.073 7.293 1.00 83.38 87 SER A O 1
ATOM 678 N N . LYS A 1 88 ? -17.450 4.120 5.405 1.00 79.00 88 LYS A N 1
ATOM 679 C CA . LYS A 1 88 ? -18.720 4.466 6.072 1.00 79.00 88 L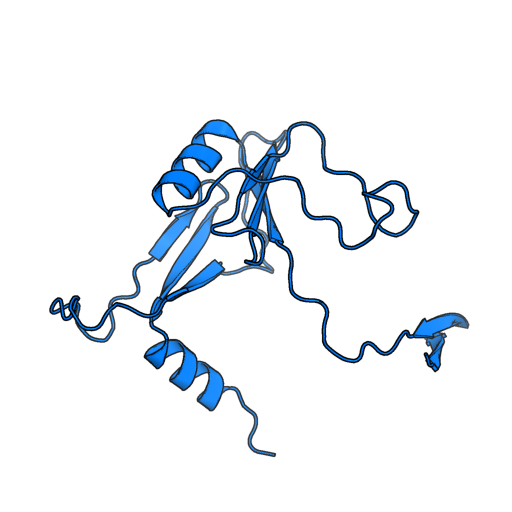YS A CA 1
ATOM 680 C C . LYS A 1 88 ? -19.410 3.246 6.696 1.00 79.00 88 LYS A C 1
ATOM 682 O O . LYS A 1 88 ? -20.416 3.395 7.385 1.00 79.00 88 LYS A O 1
ATOM 687 N N . LYS A 1 89 ? -18.928 2.034 6.404 1.00 76.94 89 LYS A N 1
ATOM 688 C CA . LYS A 1 89 ? -19.507 0.781 6.900 1.00 76.94 89 LYS A CA 1
ATOM 689 C C . LYS A 1 89 ? -18.934 0.447 8.276 1.00 76.94 89 LYS A C 1
ATOM 691 O O . LYS A 1 89 ? -17.752 0.653 8.520 1.00 76.94 89 LYS A O 1
ATOM 696 N N . LYS A 1 90 ? -19.769 -0.140 9.140 1.00 73.12 90 LYS A N 1
ATOM 697 C CA . LYS A 1 90 ? -19.359 -0.618 10.475 1.00 73.12 90 LYS A CA 1
ATOM 698 C C . LYS A 1 90 ? -18.388 -1.801 10.415 1.00 73.12 90 LYS A C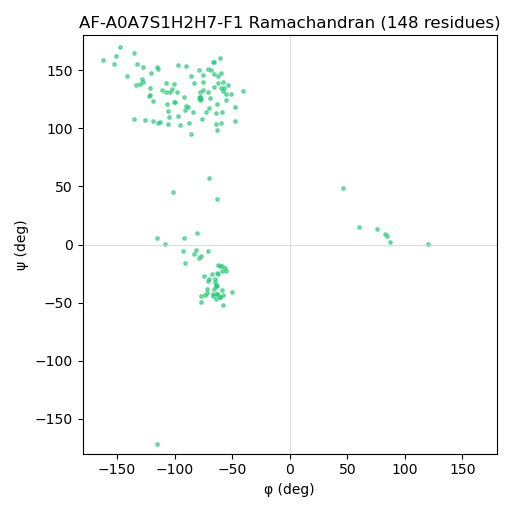 1
ATOM 700 O O . LYS A 1 90 ? -17.626 -2.007 11.348 1.00 73.12 90 LYS A O 1
ATOM 705 N N . THR A 1 91 ? -18.431 -2.563 9.326 1.00 73.38 91 THR A N 1
ATOM 706 C CA . THR A 1 91 ? -17.554 -3.701 9.046 1.00 73.38 91 THR A CA 1
ATOM 707 C C . THR A 1 91 ? -17.043 -3.591 7.615 1.00 73.38 91 THR A C 1
ATOM 709 O O . THR A 1 91 ? -17.803 -3.255 6.698 1.00 73.38 91 THR A O 1
ATOM 712 N N . VAL A 1 92 ? -15.757 -3.865 7.418 1.00 73.94 92 VAL A N 1
ATOM 713 C CA . VAL A 1 92 ? -15.146 -3.992 6.093 1.00 73.94 92 VAL A CA 1
ATOM 714 C C . VAL A 1 92 ? -14.931 -5.475 5.831 1.00 73.94 92 VAL A C 1
ATOM 716 O O . VAL A 1 92 ? -14.451 -6.192 6.701 1.00 73.94 92 VAL A O 1
ATOM 719 N N . SER A 1 93 ? -15.352 -5.935 4.658 1.00 69.06 93 SER A N 1
ATOM 720 C CA . SER A 1 93 ? -15.038 -7.271 4.163 1.00 69.06 93 SER A CA 1
ATOM 721 C C . SER A 1 93 ? -13.887 -7.162 3.162 1.00 69.06 93 SER A C 1
ATOM 723 O O . SER A 1 93 ? -13.939 -6.253 2.319 1.00 69.06 93 SER A O 1
ATOM 725 N N . PRO A 1 94 ? -12.904 -8.074 3.194 1.00 65.88 94 PRO A N 1
ATOM 726 C CA . PRO A 1 94 ? -11.844 -8.101 2.198 1.00 65.88 94 PRO A CA 1
ATOM 727 C C . PRO A 1 94 ? -12.433 -8.289 0.795 1.00 65.88 94 PRO A C 1
ATOM 729 O O . PRO A 1 94 ? -13.487 -8.907 0.610 1.00 65.88 94 PRO A O 1
ATOM 732 N N . ASN A 1 95 ? -11.775 -7.702 -0.204 1.00 65.94 95 ASN A N 1
ATOM 733 C CA . ASN A 1 95 ? -12.168 -7.888 -1.595 1.00 65.94 95 ASN A CA 1
ATOM 734 C C . ASN A 1 95 ? -11.856 -9.342 -1.991 1.00 65.94 95 ASN A C 1
ATOM 736 O O . ASN A 1 95 ? -10.702 -9.733 -1.859 1.00 65.94 95 ASN A O 1
ATOM 740 N N . PRO A 1 96 ? -12.814 -10.130 -2.514 1.00 65.25 96 PRO A N 1
ATOM 741 C CA . PRO A 1 96 ? -12.558 -11.523 -2.890 1.00 65.25 96 PRO A CA 1
ATOM 742 C C . PRO A 1 96 ? -11.470 -11.685 -3.965 1.00 65.25 96 PRO A C 1
ATOM 744 O O . PRO A 1 96 ? -10.929 -12.774 -4.117 1.00 65.25 96 PRO A O 1
ATOM 747 N N . ALA A 1 97 ? -11.144 -10.623 -4.708 1.00 59.84 97 ALA A N 1
ATOM 748 C CA . ALA A 1 97 ? -10.055 -10.622 -5.682 1.00 59.84 97 ALA A CA 1
ATOM 749 C C . ALA A 1 97 ? -8.653 -10.461 -5.058 1.00 59.84 97 ALA A C 1
ATOM 751 O O . ALA A 1 97 ? -7.664 -10.638 -5.763 1.00 59.84 97 ALA A O 1
ATOM 752 N N . ILE A 1 98 ? -8.553 -10.100 -3.773 1.00 58.28 98 ILE A N 1
ATOM 753 C CA . ILE A 1 98 ? -7.288 -9.920 -3.047 1.00 58.28 98 ILE A CA 1
ATOM 754 C C . ILE A 1 98 ? -7.268 -10.923 -1.891 1.00 58.28 98 ILE A C 1
ATOM 756 O O . ILE A 1 98 ? -7.988 -10.750 -0.909 1.00 58.28 98 ILE A O 1
ATOM 760 N N . GLY A 1 99 ? -6.458 -11.977 -2.022 1.00 61.09 99 GLY A N 1
ATOM 761 C CA . GLY A 1 99 ? -6.297 -13.003 -0.985 1.00 61.09 99 GLY A CA 1
ATOM 762 C C . GLY A 1 99 ? -5.406 -12.538 0.169 1.00 61.09 99 GLY A C 1
ATOM 763 O O . GLY A 1 99 ? -5.803 -12.617 1.332 1.00 61.09 99 GLY A O 1
ATOM 764 N N . SER A 1 100 ? -4.233 -11.998 -0.160 1.00 68.00 100 SER A N 1
ATOM 765 C CA . SER A 1 100 ? -3.250 -11.482 0.793 1.00 68.00 100 SER A CA 1
ATOM 766 C C . SER A 1 100 ? -2.409 -10.357 0.182 1.00 68.00 100 SER A C 1
ATOM 768 O O . SER A 1 100 ? -2.384 -10.157 -1.035 1.00 68.00 100 SER A O 1
ATOM 770 N N . LEU A 1 101 ? -1.766 -9.581 1.053 1.00 70.44 101 LEU A N 1
ATOM 771 C CA . LEU A 1 101 ? -0.678 -8.670 0.737 1.00 70.44 101 LEU A CA 1
ATOM 772 C C . LEU A 1 101 ? 0.621 -9.303 1.239 1.00 70.44 101 LEU A C 1
ATOM 774 O O . LEU A 1 101 ? 0.906 -9.267 2.437 1.00 70.44 101 LEU A O 1
ATOM 778 N N . ASP A 1 102 ? 1.401 -9.852 0.318 1.00 67.81 102 ASP A N 1
ATOM 779 C CA . ASP A 1 102 ? 2.630 -10.561 0.661 1.00 67.81 102 ASP A CA 1
ATOM 780 C C . ASP A 1 102 ? 3.803 -9.570 0.646 1.00 67.81 102 ASP A C 1
ATOM 782 O O . ASP A 1 102 ? 4.121 -8.945 -0.370 1.00 67.81 102 ASP A O 1
ATOM 786 N N . ILE A 1 103 ? 4.410 -9.358 1.812 1.00 67.81 103 ILE A N 1
ATOM 787 C CA . ILE A 1 103 ? 5.572 -8.499 2.012 1.00 67.81 103 ILE A CA 1
ATOM 788 C C . ILE A 1 103 ? 6.810 -9.384 1.950 1.00 67.81 103 ILE A C 1
ATOM 790 O O . ILE A 1 103 ? 7.148 -10.074 2.913 1.00 67.81 103 ILE A O 1
ATOM 794 N N . VAL A 1 104 ? 7.497 -9.332 0.810 1.00 68.19 104 VAL A N 1
ATOM 795 C CA . VAL A 1 104 ? 8.774 -10.021 0.631 1.00 68.19 104 VAL A CA 1
ATOM 796 C C . VAL A 1 104 ? 9.876 -9.217 1.309 1.00 68.19 104 VAL A C 1
ATOM 798 O O . VAL A 1 104 ? 10.066 -8.035 1.010 1.00 68.19 104 VAL A O 1
ATOM 801 N N . TYR A 1 105 ? 10.608 -9.848 2.219 1.00 66.25 105 TYR A N 1
ATOM 802 C CA . TYR A 1 105 ? 11.704 -9.216 2.942 1.00 66.25 105 TYR A CA 1
ATOM 803 C C . TYR A 1 105 ? 12.990 -10.036 2.837 1.00 66.25 105 TYR A C 1
ATOM 805 O O . TYR A 1 105 ? 12.975 -11.258 2.686 1.00 66.25 105 TYR A O 1
ATOM 813 N N . LYS A 1 106 ? 14.119 -9.334 2.942 1.00 71.44 106 LYS A N 1
ATOM 814 C CA . LYS A 1 106 ? 15.449 -9.931 2.999 1.00 71.44 106 LYS A CA 1
ATOM 815 C C . LYS A 1 106 ? 16.036 -9.692 4.392 1.00 71.44 106 LYS A C 1
ATOM 817 O O . LYS A 1 106 ? 16.386 -8.546 4.683 1.00 71.44 106 LYS A O 1
ATOM 822 N N . PRO A 1 107 ? 16.094 -10.709 5.269 1.00 64.88 107 PRO A N 1
ATOM 823 C CA . PRO A 1 107 ? 16.705 -10.547 6.585 1.00 64.88 107 PRO A CA 1
ATOM 824 C C . PRO A 1 107 ? 18.194 -10.197 6.449 1.00 64.88 107 PRO A C 1
ATOM 826 O O . PRO A 1 107 ? 18.870 -10.657 5.527 1.00 64.88 107 PRO A O 1
ATOM 829 N N . SER A 1 108 ? 18.706 -9.361 7.353 1.00 58.25 108 SER A N 1
ATOM 830 C CA . SER A 1 108 ? 20.143 -9.082 7.460 1.00 58.25 108 SER A CA 1
ATOM 831 C C . SER A 1 108 ? 20.905 -10.335 7.900 1.00 58.25 108 SER A C 1
ATOM 833 O O . SER A 1 108 ? 20.380 -11.119 8.685 1.00 58.25 108 SER A O 1
ATOM 835 N N . GLU A 1 109 ? 22.146 -10.507 7.431 1.00 60.41 109 GLU A N 1
ATOM 836 C CA . GLU A 1 109 ? 22.983 -11.701 7.677 1.00 60.41 109 GLU A CA 1
ATOM 837 C C . GLU A 1 109 ? 23.172 -12.040 9.172 1.00 60.41 109 GLU A C 1
ATOM 839 O O . GLU A 1 109 ? 23.382 -13.201 9.509 1.00 60.41 109 GLU A O 1
ATOM 844 N N . ASP A 1 110 ? 23.010 -11.059 10.066 1.00 54.47 110 ASP A N 1
ATOM 845 C CA . ASP A 1 110 ? 23.118 -11.223 11.524 1.00 54.47 110 ASP A CA 1
ATOM 846 C C . ASP A 1 110 ? 21.832 -11.742 12.206 1.00 54.47 110 ASP A C 1
ATOM 848 O O . ASP A 1 110 ? 21.849 -12.082 13.389 1.00 54.47 110 ASP A O 1
ATOM 852 N N . GLU A 1 111 ? 20.712 -11.843 11.480 1.00 52.84 111 GLU A N 1
ATOM 853 C CA . GLU A 1 111 ? 19.444 -12.404 11.969 1.00 52.84 111 GLU A CA 1
ATOM 854 C C . GLU A 1 111 ? 19.226 -13.838 11.466 1.00 52.84 111 GLU A C 1
ATOM 856 O O . GLU A 1 111 ? 18.123 -14.238 11.084 1.00 52.84 111 GLU A O 1
ATOM 861 N N . THR A 1 112 ? 20.267 -14.673 11.535 1.00 46.97 112 THR A N 1
ATOM 862 C CA . THR A 1 112 ? 20.110 -16.136 11.573 1.00 46.97 112 THR A CA 1
ATOM 863 C C . THR A 1 112 ? 19.510 -16.564 12.914 1.00 46.97 112 THR A C 1
ATOM 865 O O . THR A 1 112 ? 20.094 -17.336 13.671 1.00 46.97 112 THR A O 1
ATOM 868 N N . GLY A 1 113 ? 18.335 -16.032 13.246 1.00 45.84 113 GLY A N 1
ATOM 869 C CA . GLY A 1 113 ? 17.450 -16.684 14.190 1.00 45.84 113 GLY A CA 1
ATOM 870 C C . GLY A 1 113 ? 16.980 -17.988 13.559 1.00 45.84 113 GLY A C 1
ATOM 871 O O . GLY A 1 113 ? 16.610 -18.012 12.383 1.00 45.84 113 GLY A O 1
ATOM 872 N N . GLU A 1 114 ? 16.984 -19.060 14.345 1.00 43.31 114 GLU A N 1
ATOM 873 C CA . GLU A 1 114 ? 16.461 -20.399 14.041 1.00 43.31 114 GLU A CA 1
ATOM 874 C C . GLU A 1 114 ? 14.933 -20.405 13.792 1.00 43.31 114 GLU A C 1
ATOM 876 O O . GLU A 1 114 ? 14.209 -21.297 14.231 1.00 43.31 114 GLU A O 1
ATOM 881 N N . GLY A 1 115 ? 14.397 -19.394 13.106 1.00 46.19 115 GLY A N 1
ATOM 882 C CA . GLY A 1 115 ? 13.069 -19.445 12.523 1.00 46.19 115 GLY A CA 1
ATOM 883 C C . GLY A 1 115 ? 13.094 -20.533 11.464 1.00 46.19 115 GLY A C 1
ATOM 884 O O . GLY A 1 115 ? 13.706 -20.350 10.408 1.00 46.19 115 GLY A O 1
ATOM 885 N N . LYS A 1 116 ? 12.499 -21.678 11.808 1.00 47.50 116 LYS A N 1
ATOM 886 C CA . LYS A 1 116 ? 12.361 -22.862 10.960 1.00 47.50 116 LYS A CA 1
ATOM 887 C C . LYS A 1 116 ? 12.032 -22.441 9.529 1.00 47.50 116 LYS A C 1
ATOM 889 O O . LYS A 1 116 ? 11.120 -21.641 9.320 1.00 47.50 116 LYS A O 1
ATOM 894 N N . GLU A 1 117 ? 12.752 -23.002 8.559 1.00 48.03 117 GLU A N 1
ATOM 895 C CA . GLU A 1 117 ? 12.317 -23.009 7.162 1.00 48.03 117 GLU A CA 1
ATOM 896 C C . GLU A 1 117 ? 10.845 -23.460 7.122 1.00 48.03 117 GLU A C 1
ATOM 898 O O . GLU A 1 117 ? 10.548 -24.624 7.390 1.00 48.03 117 GLU A O 1
ATOM 903 N N . GLY A 1 118 ? 9.916 -22.528 6.877 1.00 51.72 118 GLY A N 1
ATOM 904 C CA . GLY A 1 118 ? 8.493 -22.834 6.702 1.00 51.72 118 GLY A CA 1
ATOM 905 C C . GLY A 1 118 ? 7.486 -22.189 7.662 1.00 51.72 118 GLY A C 1
ATOM 906 O O . GLY A 1 118 ? 6.299 -22.448 7.488 1.00 51.72 118 GLY A O 1
ATOM 907 N N . GLU A 1 119 ? 7.874 -21.355 8.636 1.00 55.41 119 GLU A N 1
ATOM 908 C CA . GLU A 1 119 ? 6.879 -20.533 9.357 1.00 55.41 119 GLU A CA 1
ATOM 909 C C . GLU A 1 119 ? 6.608 -19.220 8.606 1.00 55.41 119 GLU A C 1
ATOM 911 O O . GLU A 1 119 ? 7.328 -18.233 8.754 1.00 55.41 119 GLU A O 1
ATOM 916 N N . GLU A 1 120 ? 5.551 -19.211 7.788 1.00 61.47 120 GLU A N 1
ATOM 917 C CA . GLU A 1 120 ? 4.952 -17.975 7.279 1.00 61.47 120 GLU A CA 1
ATOM 918 C C . GLU A 1 120 ? 4.378 -17.175 8.452 1.00 61.47 120 GLU A C 1
ATOM 920 O O . GLU A 1 120 ? 3.400 -17.574 9.094 1.00 61.47 120 GLU A O 1
ATOM 925 N N . VAL A 1 121 ? 4.970 -16.013 8.728 1.00 70.94 121 VAL A N 1
ATOM 926 C CA . VAL A 1 121 ? 4.370 -15.061 9.659 1.00 70.94 121 VAL A CA 1
ATOM 927 C C . VAL A 1 121 ? 3.224 -14.383 8.921 1.00 70.94 121 VAL A C 1
ATOM 929 O O . VAL A 1 121 ? 3.444 -13.574 8.020 1.00 70.94 121 VAL A O 1
ATOM 932 N N . SER A 1 122 ? 1.994 -14.723 9.296 1.00 73.81 122 SER A N 1
ATOM 933 C CA . SER A 1 122 ? 0.788 -14.079 8.781 1.00 73.81 122 SER A CA 1
ATOM 934 C C . SER A 1 122 ? 0.117 -13.252 9.873 1.00 73.81 122 SER A C 1
ATOM 936 O O . SER A 1 122 ? -0.060 -13.686 11.012 1.00 73.81 122 SER A O 1
ATOM 938 N N . LEU A 1 123 ? -0.246 -12.025 9.520 1.00 77.44 123 LEU A N 1
ATOM 939 C CA . LEU A 1 123 ? -1.043 -11.120 10.337 1.00 77.44 123 LEU A CA 1
ATOM 940 C C . LEU A 1 123 ? -2.303 -10.767 9.559 1.00 77.44 123 LEU A C 1
ATOM 942 O O . LEU A 1 123 ? -2.270 -10.665 8.340 1.00 77.44 123 LEU A O 1
ATOM 946 N N . GLN A 1 124 ? -3.416 -10.543 10.245 1.00 75.44 124 GLN A N 1
ATOM 947 C CA . GLN A 1 124 ? -4.622 -10.050 9.591 1.00 75.44 124 GLN A CA 1
ATOM 948 C C . GLN A 1 124 ? -4.755 -8.547 9.833 1.00 75.44 124 GLN A C 1
ATOM 950 O O . GLN A 1 124 ? -4.797 -8.101 10.981 1.00 75.44 124 GLN A O 1
ATOM 955 N N . ASP A 1 125 ? -4.823 -7.769 8.754 1.00 72.25 125 ASP A N 1
ATOM 956 C CA . ASP A 1 125 ? -5.138 -6.346 8.829 1.00 72.25 125 ASP A CA 1
ATOM 957 C C . ASP A 1 125 ? -6.589 -6.129 9.297 1.00 72.25 125 ASP A C 1
ATOM 959 O O . ASP A 1 125 ? -7.469 -6.973 9.110 1.00 72.25 125 ASP A O 1
ATOM 963 N N . LEU A 1 126 ? -6.872 -4.952 9.860 1.00 71.62 126 LEU A N 1
ATOM 964 C CA . LEU A 1 126 ? -8.201 -4.567 10.348 1.00 71.62 126 LEU A CA 1
ATOM 965 C C . LEU A 1 126 ? -9.270 -4.508 9.239 1.00 71.62 126 LEU A C 1
ATOM 967 O O . LEU A 1 126 ? -10.465 -4.512 9.543 1.00 71.62 126 LEU A O 1
ATOM 971 N N . SER A 1 127 ? -8.869 -4.451 7.965 1.00 60.91 127 SER A N 1
ATOM 972 C CA . SER A 1 127 ? -9.761 -4.592 6.805 1.00 60.91 127 SER A CA 1
ATOM 973 C C . SER A 1 127 ? -10.103 -6.046 6.445 1.00 60.91 127 SER A C 1
ATOM 975 O O . SER A 1 127 ? -10.925 -6.282 5.555 1.00 60.91 127 SER A O 1
ATOM 977 N N . GLY A 1 128 ? -9.493 -7.017 7.131 1.00 64.94 128 GLY A N 1
ATOM 978 C CA . GLY A 1 128 ? -9.642 -8.452 6.894 1.00 64.94 128 GLY A CA 1
ATOM 979 C C . GLY A 1 128 ? -8.694 -9.025 5.837 1.00 64.94 128 GLY A C 1
ATOM 980 O O . GLY A 1 128 ? -8.784 -10.217 5.554 1.00 64.94 128 GLY A O 1
ATOM 981 N N . ILE A 1 129 ? -7.805 -8.209 5.257 1.00 70.94 129 ILE A N 1
ATOM 982 C CA . ILE A 1 129 ? -6.766 -8.659 4.319 1.00 70.94 129 ILE A CA 1
ATOM 983 C C . ILE A 1 129 ? -5.621 -9.299 5.113 1.00 70.94 129 ILE A C 1
ATOM 985 O O . ILE A 1 129 ? -5.128 -8.712 6.075 1.00 70.94 129 ILE A O 1
ATOM 989 N N . ASN A 1 130 ? -5.181 -10.489 4.707 1.00 71.88 130 ASN A N 1
ATOM 990 C CA . ASN A 1 130 ? -4.006 -11.120 5.305 1.00 71.88 130 ASN A CA 1
ATOM 991 C C . ASN A 1 130 ? -2.731 -10.433 4.808 1.00 71.88 130 ASN A C 1
ATOM 993 O O . ASN A 1 130 ? -2.579 -10.213 3.613 1.00 71.88 130 ASN A O 1
ATOM 997 N N . ILE A 1 131 ? -1.819 -10.110 5.715 1.00 72.00 131 ILE A N 1
ATOM 998 C CA . ILE A 1 131 ? -0.464 -9.648 5.435 1.00 72.00 131 ILE A CA 1
ATOM 999 C C . ILE A 1 131 ? 0.471 -10.808 5.752 1.00 72.00 131 ILE A C 1
ATOM 1001 O O . ILE A 1 131 ? 0.564 -11.224 6.908 1.00 72.00 131 ILE A O 1
ATOM 1005 N N . VAL A 1 132 ? 1.138 -11.335 4.732 1.00 74.31 132 VAL A N 1
ATOM 1006 C CA . VAL A 1 132 ? 2.071 -12.459 4.866 1.00 74.31 132 VAL A CA 1
ATOM 1007 C C . VAL A 1 132 ? 3.482 -11.923 4.706 1.00 74.31 132 VAL A C 1
ATOM 1009 O O . VAL A 1 132 ? 3.749 -11.164 3.781 1.00 74.31 132 VAL A O 1
ATOM 1012 N N . PHE A 1 133 ? 4.388 -12.279 5.609 1.00 67.94 133 PHE A N 1
ATOM 1013 C CA . PHE A 1 133 ? 5.801 -11.940 5.477 1.00 67.94 133 PHE A CA 1
ATOM 1014 C C . PHE A 1 133 ? 6.535 -13.132 4.882 1.00 67.94 133 PHE A C 1
ATOM 1016 O O . PHE A 1 133 ? 6.697 -14.164 5.536 1.00 67.94 133 PHE A O 1
ATOM 1023 N N . GLU A 1 134 ? 6.977 -12.979 3.641 1.00 69.81 134 GLU A N 1
ATOM 1024 C CA . GLU A 1 134 ? 7.679 -14.019 2.899 1.00 69.81 134 GLU A CA 1
ATOM 1025 C C . GLU A 1 134 ? 9.166 -13.665 2.787 1.00 69.81 134 GLU A C 1
ATOM 1027 O O . GLU A 1 134 ? 9.535 -12.512 2.559 1.00 69.81 134 GLU A O 1
ATOM 1032 N N . ARG A 1 135 ? 10.050 -14.650 2.954 1.00 67.75 135 ARG A N 1
ATOM 1033 C CA . ARG A 1 135 ? 11.484 -14.446 2.704 1.00 67.75 135 ARG A CA 1
ATOM 1034 C C . ARG A 1 135 ? 11.757 -14.401 1.203 1.00 67.75 135 ARG A C 1
ATOM 1036 O O . ARG A 1 135 ? 11.148 -15.152 0.443 1.00 67.75 135 ARG A O 1
ATOM 1043 N N . ASP A 1 136 ? 12.728 -13.591 0.793 1.00 70.06 136 ASP A N 1
ATOM 1044 C CA . ASP A 1 136 ? 13.159 -13.476 -0.607 1.00 70.06 136 ASP A CA 1
ATOM 1045 C C . ASP A 1 136 ? 13.456 -14.834 -1.268 1.00 70.06 136 ASP A C 1
ATOM 1047 O O . ASP A 1 136 ? 13.012 -15.081 -2.386 1.00 70.06 136 ASP A O 1
ATOM 1051 N N . THR A 1 137 ? 14.098 -15.760 -0.556 1.00 70.94 137 THR A N 1
ATOM 1052 C CA . THR A 1 137 ? 14.401 -17.111 -1.062 1.00 70.94 137 THR A CA 1
ATOM 1053 C C . THR A 1 137 ? 13.165 -17.965 -1.369 1.00 70.94 137 THR A C 1
ATOM 1055 O O . THR A 1 137 ? 13.182 -18.747 -2.324 1.00 70.94 137 THR A O 1
ATOM 1058 N N . MET A 1 138 ? 12.091 -17.829 -0.585 1.00 69.75 138 MET A N 1
ATOM 1059 C CA . MET A 1 138 ? 10.828 -18.555 -0.796 1.00 69.75 138 MET A CA 1
ATOM 1060 C C . MET A 1 138 ? 10.076 -17.967 -1.989 1.00 69.75 138 MET A C 1
ATOM 1062 O O . MET A 1 138 ? 9.665 -18.708 -2.889 1.00 69.75 138 MET A O 1
ATOM 1066 N N . PHE A 1 139 ? 10.038 -16.635 -2.057 1.00 71.25 139 PHE A N 1
ATOM 1067 C CA . PHE A 1 139 ? 9.444 -15.917 -3.173 1.00 71.25 139 PHE A CA 1
ATOM 1068 C C . PHE A 1 139 ? 10.151 -16.258 -4.490 1.00 71.25 139 PHE A C 1
ATOM 1070 O O . PHE A 1 139 ? 9.495 -16.573 -5.477 1.00 71.25 139 PHE A O 1
ATOM 1077 N N . GLU A 1 140 ? 11.488 -16.280 -4.518 1.00 69.19 140 GLU A N 1
ATOM 1078 C CA . GLU A 1 140 ? 12.264 -16.661 -5.706 1.00 69.19 140 GLU A CA 1
ATOM 1079 C C . GLU A 1 140 ? 11.941 -18.087 -6.183 1.00 69.19 140 GLU A C 1
ATOM 1081 O O . GLU A 1 140 ? 11.853 -18.343 -7.390 1.00 69.19 140 GLU A O 1
ATOM 1086 N N . ALA A 1 141 ? 11.738 -19.030 -5.257 1.00 71.31 141 ALA A N 1
ATOM 1087 C CA . ALA A 1 141 ? 11.353 -20.398 -5.591 1.00 71.31 141 ALA A CA 1
ATOM 1088 C C . ALA A 1 141 ? 9.942 -20.460 -6.205 1.00 71.31 141 ALA A C 1
ATOM 1090 O O . ALA A 1 141 ? 9.749 -21.125 -7.232 1.00 71.31 141 ALA A O 1
ATOM 1091 N N . ALA A 1 142 ? 8.979 -19.734 -5.628 1.00 69.50 142 ALA A N 1
ATOM 1092 C CA . ALA A 1 1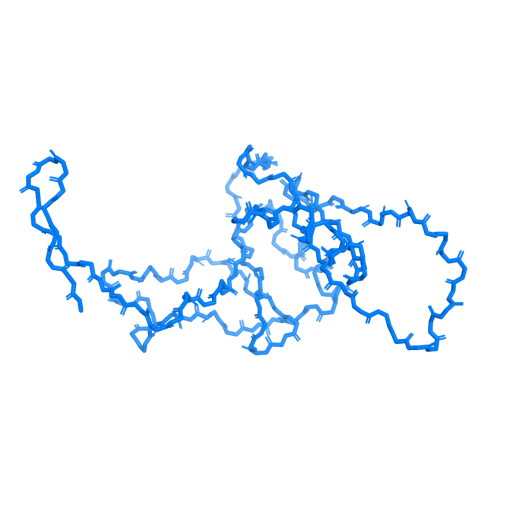42 ? 7.613 -19.625 -6.139 1.00 69.50 142 ALA A CA 1
ATOM 1093 C C . ALA A 1 142 ? 7.552 -18.888 -7.493 1.00 69.50 142 ALA A C 1
ATOM 1095 O O . ALA A 1 142 ? 6.896 -19.341 -8.437 1.00 69.50 142 ALA A O 1
ATOM 1096 N N . GLU A 1 143 ? 8.301 -17.794 -7.643 1.00 73.88 143 GLU A N 1
ATOM 1097 C CA . GLU A 1 143 ? 8.435 -17.041 -8.891 1.00 73.88 143 GLU A CA 1
ATOM 1098 C C . GLU A 1 143 ? 9.023 -17.932 -9.995 1.00 73.88 143 GLU A C 1
ATOM 1100 O O . GLU A 1 143 ? 8.512 -18.005 -11.115 1.00 73.88 143 GLU A O 1
ATOM 1105 N N . LYS A 1 144 ? 10.074 -18.697 -9.680 1.00 73.31 144 LYS A N 1
ATOM 1106 C CA . LYS A 1 144 ? 10.687 -19.634 -10.626 1.00 73.31 144 LYS A CA 1
ATOM 1107 C C . LYS A 1 144 ? 9.733 -20.755 -11.039 1.00 73.31 144 LYS A C 1
ATOM 1109 O O . LYS A 1 144 ? 9.777 -21.174 -12.195 1.00 73.31 144 LYS A O 1
ATOM 1114 N N . ALA A 1 145 ? 8.882 -21.233 -10.131 1.00 71.06 145 ALA A N 1
ATOM 1115 C CA . ALA A 1 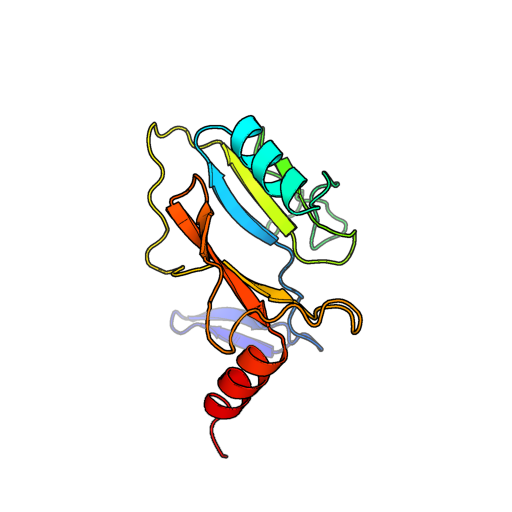145 ? 7.877 -22.253 -10.424 1.00 71.06 145 ALA A CA 1
ATOM 1116 C C . ALA A 1 145 ? 6.739 -21.732 -11.324 1.00 71.06 145 ALA A C 1
ATOM 1118 O O . ALA A 1 145 ? 6.174 -22.499 -12.104 1.00 71.06 145 ALA A O 1
ATOM 1119 N N . THR A 1 146 ? 6.422 -20.437 -11.248 1.00 67.00 146 THR A N 1
ATOM 1120 C CA . THR A 1 146 ? 5.342 -19.795 -12.020 1.00 67.00 146 THR A CA 1
ATOM 1121 C C . THR A 1 146 ? 5.797 -19.225 -13.364 1.00 67.00 146 THR A C 1
ATOM 1123 O O . THR A 1 146 ? 4.969 -19.005 -14.254 1.00 67.00 146 THR A O 1
ATOM 1126 N N . ARG A 1 147 ? 7.109 -19.050 -13.580 1.00 68.38 147 ARG A N 1
ATOM 1127 C CA . ARG A 1 147 ? 7.676 -18.778 -14.908 1.00 68.38 147 ARG A CA 1
ATOM 1128 C C . ARG A 1 147 ? 7.416 -19.977 -15.825 1.00 68.38 147 ARG A C 1
ATOM 1130 O O . ARG A 1 147 ? 8.140 -20.969 -15.802 1.00 68.38 147 ARG A O 1
ATOM 1137 N N . VAL A 1 148 ? 6.374 -19.871 -16.651 1.00 54.31 148 VAL A N 1
ATOM 1138 C CA . VAL A 1 148 ? 6.060 -20.830 -17.719 1.00 54.31 148 VAL A CA 1
ATOM 1139 C C . VAL A 1 148 ? 7.342 -21.108 -18.506 1.00 54.31 148 VAL A C 1
ATOM 1141 O O . VAL A 1 148 ? 7.924 -20.185 -19.084 1.00 54.31 148 VAL A O 1
ATOM 1144 N N . LYS A 1 149 ? 7.800 -22.368 -18.515 1.00 50.78 149 LYS A N 1
ATOM 1145 C CA . LYS A 1 149 ? 8.861 -22.806 -19.429 1.00 50.78 149 LYS A CA 1
ATOM 1146 C C . LYS A 1 149 ? 8.350 -22.559 -20.850 1.00 50.78 149 LYS A C 1
ATOM 1148 O O . LYS A 1 149 ? 7.444 -23.259 -21.293 1.00 50.78 149 LYS A O 1
ATOM 1153 N N . LYS A 1 150 ? 8.866 -21.511 -21.494 1.00 39.03 150 LYS A N 1
ATOM 1154 C CA . LYS A 1 150 ? 8.695 -21.287 -22.932 1.00 39.03 150 LYS A CA 1
ATOM 1155 C C . LYS A 1 150 ? 9.324 -22.423 -23.723 1.00 39.03 150 LYS A C 1
ATOM 1157 O O . LYS A 1 150 ? 10.387 -22.914 -23.278 1.00 39.03 150 LYS A O 1
#

Secondary structure (DSSP, 8-state):
-EEEE-TTS-EEEE---SSPPP--EEEEEES-HHHHHHHHHHTT-EE-PPPPSSTTTT-STTSPPPPTT-EEEESSTTS-EEEEEE-SSSS-PPPTT--EEEEEE---TT------TT--EEEE-TTS-EEEEEEHHHHHHHHHHHS---

Foldseek 3Di:
DDFDQPPVRRTDDDDDDPDPDPQQEAEFEAQDQVVLVVVVVVVQKDWDDDDWPDPCQCVDPVRHHQDPPWTWIDNDPPDYTYIYDYDPDPAAEDDPVAQAAEAEDEDDPVPPDPPDPDDWDWDARNNRHIYTYHYPVVVVVVVVVPPPPD